Protein AF-A0A941Y5N6-F1 (afdb_monomer_lite)

Structure (mmCIF, N/CA/C/O backbone):
data_AF-A0A941Y5N6-F1
#
_entry.id   AF-A0A941Y5N6-F1
#
loop_
_atom_site.group_PDB
_atom_site.id
_atom_site.type_symbol
_atom_site.label_atom_id
_atom_site.label_alt_id
_atom_site.label_comp_id
_atom_site.label_asym_id
_atom_site.label_entity_id
_atom_site.label_seq_id
_atom_site.pdbx_PDB_ins_code
_atom_site.Cartn_x
_atom_site.Cartn_y
_atom_site.Cartn_z
_atom_site.occupancy
_atom_site.B_iso_or_equiv
_atom_site.auth_seq_id
_atom_site.auth_comp_id
_atom_site.auth_asym_id
_atom_site.auth_atom_id
_atom_site.pdbx_PDB_model_num
ATOM 1 N N . MET A 1 1 ? 8.592 10.100 -22.771 1.00 49.50 1 MET A N 1
ATOM 2 C CA . MET A 1 1 ? 8.242 9.983 -21.344 1.00 49.50 1 MET A CA 1
ATOM 3 C C . MET A 1 1 ? 7.921 8.528 -21.102 1.00 49.50 1 MET A C 1
ATOM 5 O O . MET A 1 1 ? 7.201 7.957 -21.912 1.00 49.50 1 MET A O 1
ATOM 9 N N . SER A 1 2 ? 8.569 7.911 -20.123 1.00 52.41 2 SER A N 1
ATOM 10 C CA . SER A 1 2 ? 8.330 6.511 -19.781 1.00 52.41 2 SER A CA 1
ATOM 11 C C . SER A 1 2 ? 7.341 6.506 -18.628 1.00 52.41 2 SER A C 1
ATOM 13 O O . SER A 1 2 ? 7.705 6.922 -17.534 1.00 52.41 2 SER A O 1
ATOM 15 N N . ASP A 1 3 ? 6.104 6.101 -18.884 1.00 58.81 3 ASP A N 1
ATOM 16 C CA . ASP A 1 3 ? 5.093 6.005 -17.835 1.00 58.81 3 ASP A CA 1
ATOM 17 C C . ASP A 1 3 ? 5.268 4.661 -17.112 1.00 58.81 3 ASP A C 1
ATOM 19 O O . ASP A 1 3 ? 5.346 3.611 -17.754 1.00 58.81 3 ASP A O 1
ATOM 23 N N . LEU A 1 4 ? 5.380 4.696 -15.782 1.00 61.09 4 LEU A N 1
ATOM 24 C CA . LEU A 1 4 ? 5.357 3.505 -14.933 1.00 61.09 4 LEU A CA 1
ATOM 25 C C . LEU A 1 4 ? 3.897 3.174 -14.620 1.00 61.09 4 LEU A C 1
ATOM 27 O O . LEU A 1 4 ? 3.203 3.986 -14.006 1.00 61.09 4 LEU A O 1
ATOM 31 N N . THR A 1 5 ? 3.441 1.988 -15.020 1.00 65.06 5 THR A N 1
ATOM 32 C CA . THR A 1 5 ? 2.097 1.497 -14.689 1.00 65.06 5 THR A CA 1
ATOM 33 C C . THR A 1 5 ? 2.190 0.480 -13.554 1.00 65.06 5 THR A C 1
ATOM 35 O O . THR A 1 5 ? 2.888 -0.526 -13.668 1.00 65.06 5 THR A O 1
ATOM 38 N N . LEU A 1 6 ? 1.500 0.762 -12.447 1.00 66.88 6 LEU A N 1
ATOM 39 C CA . LEU A 1 6 ? 1.338 -0.149 -11.315 1.00 66.88 6 LEU A CA 1
ATOM 40 C C . LEU A 1 6 ? -0.101 -0.660 -11.316 1.00 66.88 6 LEU A C 1
ATOM 42 O O . LEU A 1 6 ? -1.030 0.132 -11.141 1.00 66.88 6 LEU A O 1
ATOM 46 N N . THR A 1 7 ? -0.265 -1.971 -11.458 1.00 69.00 7 THR A N 1
ATOM 47 C CA . THR A 1 7 ? -1.570 -2.629 -11.364 1.00 69.00 7 THR A CA 1
ATOM 48 C C . THR A 1 7 ? -1.586 -3.496 -10.113 1.00 69.00 7 THR A C 1
ATOM 50 O O . THR A 1 7 ? -0.720 -4.350 -9.921 1.00 69.00 7 THR A O 1
ATOM 53 N N . VAL A 1 8 ? -2.561 -3.242 -9.240 1.00 66.69 8 VAL A N 1
ATOM 54 C CA . VAL A 1 8 ? -2.828 -4.054 -8.049 1.00 66.69 8 VAL A CA 1
ATOM 55 C C . VAL A 1 8 ? -4.218 -4.643 -8.216 1.00 66.69 8 VAL A C 1
ATOM 57 O O . VAL A 1 8 ? -5.211 -3.933 -8.053 1.00 66.69 8 VAL A O 1
ATOM 60 N N . ASP A 1 9 ? -4.284 -5.930 -8.545 1.00 68.19 9 ASP A N 1
ATOM 61 C CA . ASP A 1 9 ? -5.555 -6.607 -8.823 1.00 68.19 9 ASP A CA 1
ATOM 62 C C . ASP A 1 9 ? -6.399 -6.755 -7.557 1.00 68.19 9 ASP A C 1
ATOM 64 O O . ASP A 1 9 ? -7.629 -6.631 -7.579 1.00 68.19 9 ASP A O 1
ATOM 68 N N . ARG A 1 10 ? -5.735 -6.985 -6.419 1.00 66.25 10 ARG A N 1
ATOM 69 C CA . ARG A 1 10 ? -6.403 -7.134 -5.131 1.00 66.25 10 ARG A CA 1
ATOM 70 C C . ARG A 1 10 ? -5.527 -6.674 -3.970 1.00 66.25 10 ARG A C 1
ATOM 72 O O . ARG A 1 10 ? -4.434 -7.186 -3.748 1.00 66.25 10 ARG A O 1
ATOM 79 N N . LEU A 1 11 ? -6.072 -5.763 -3.163 1.00 66.75 11 LEU A N 1
ATOM 80 C CA . LEU A 1 11 ? -5.534 -5.411 -1.849 1.00 66.75 11 LEU A CA 1
ATOM 81 C C . LEU A 1 11 ? -6.409 -6.046 -0.763 1.00 66.75 11 LEU A C 1
ATOM 83 O O . LEU A 1 11 ? -7.605 -5.757 -0.678 1.00 66.75 11 LEU A O 1
ATOM 87 N N . VAL A 1 12 ? -5.820 -6.902 0.073 1.00 67.81 12 VAL A N 1
ATOM 88 C CA . VAL A 1 12 ? -6.524 -7.549 1.188 1.00 67.81 12 VAL A CA 1
ATOM 89 C C . VAL A 1 12 ? -6.001 -7.001 2.509 1.00 67.81 12 VAL A C 1
ATOM 91 O O . VAL A 1 12 ? -4.847 -7.213 2.871 1.00 67.81 12 VAL A O 1
ATOM 94 N N . VAL A 1 13 ? -6.880 -6.338 3.261 1.00 63.81 13 VAL A N 1
ATOM 95 C CA . VAL A 1 13 ? -6.627 -5.935 4.650 1.00 63.81 13 VAL A CA 1
ATOM 96 C C . VAL A 1 13 ? -7.517 -6.790 5.546 1.00 63.81 13 VAL A C 1
ATOM 98 O O . VAL A 1 13 ? -8.740 -6.646 5.532 1.00 63.81 13 VAL A O 1
ATOM 101 N N . ARG A 1 14 ? -6.925 -7.722 6.301 1.00 64.25 14 ARG A N 1
ATOM 102 C CA . ARG A 1 14 ? -7.672 -8.572 7.241 1.00 64.25 14 ARG A CA 1
ATOM 103 C C . ARG A 1 14 ? -7.869 -7.821 8.557 1.00 64.25 14 ARG A C 1
ATOM 105 O O . ARG A 1 14 ? -6.904 -7.428 9.202 1.00 64.25 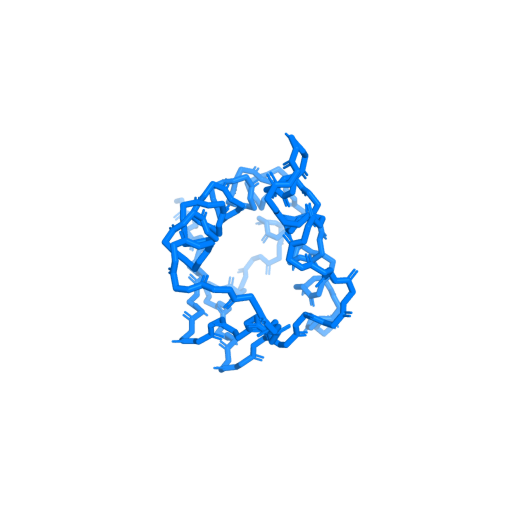14 ARG A O 1
ATOM 112 N N . THR A 1 15 ? -9.123 -7.614 8.951 1.00 62.91 15 THR A N 1
ATOM 113 C CA . THR A 1 15 ? -9.488 -6.903 10.182 1.00 62.91 15 THR A CA 1
ATOM 114 C C . THR A 1 15 ? -10.811 -7.422 10.746 1.00 62.91 15 THR A C 1
ATOM 116 O O . THR A 1 15 ? -11.689 -7.824 9.988 1.00 62.91 15 THR A O 1
ATOM 119 N N . GLU A 1 16 ? -10.960 -7.395 12.072 1.00 65.62 16 GLU A N 1
ATOM 120 C CA . GLU A 1 16 ? -12.194 -7.762 12.790 1.00 65.62 16 GLU A CA 1
ATOM 121 C C . GLU A 1 16 ? -13.232 -6.620 12.851 1.00 65.62 16 GLU A C 1
ATOM 123 O O . GLU A 1 16 ? -14.212 -6.691 13.588 1.00 65.62 16 GLU A O 1
ATOM 128 N N . ALA A 1 17 ? -13.020 -5.528 12.118 1.00 60.06 17 ALA A N 1
ATOM 129 C CA . ALA A 1 17 ? -13.781 -4.304 12.314 1.00 60.06 17 ALA A CA 1
ATOM 130 C C . ALA A 1 17 ? -15.156 -4.249 11.637 1.00 60.06 17 ALA A C 1
ATOM 132 O O . ALA A 1 17 ? -15.408 -4.845 10.591 1.00 60.06 17 ALA A O 1
ATOM 133 N N . GLU A 1 18 ? -16.028 -3.423 12.220 1.00 60.88 18 GLU A N 1
ATOM 134 C CA . GLU A 1 18 ? -17.382 -3.167 11.736 1.00 60.88 18 GLU A CA 1
ATOM 135 C C . GLU A 1 18 ? -17.430 -2.508 10.347 1.00 60.88 18 GLU A C 1
ATOM 137 O O . GLU A 1 18 ? -16.547 -1.755 9.935 1.00 60.88 18 GLU A O 1
ATOM 142 N N . ARG A 1 19 ? -18.546 -2.731 9.643 1.00 60.66 19 ARG A N 1
ATOM 143 C CA . ARG A 1 19 ? -18.777 -2.354 8.239 1.00 60.66 19 ARG A CA 1
ATOM 144 C C . ARG A 1 19 ? -18.524 -0.872 7.913 1.00 60.66 19 ARG A C 1
ATOM 146 O O . ARG A 1 19 ? -18.036 -0.581 6.830 1.00 60.66 19 ARG A O 1
ATOM 153 N N . GLN A 1 20 ? -18.797 0.053 8.838 1.00 59.81 20 GLN A N 1
ATOM 154 C CA . GLN A 1 20 ? -18.514 1.490 8.652 1.00 59.81 20 GLN A CA 1
ATOM 155 C C . GLN A 1 20 ? -17.013 1.803 8.594 1.00 59.81 20 GLN A C 1
ATOM 157 O O . GLN A 1 20 ? -16.587 2.679 7.846 1.00 59.81 20 GLN A O 1
ATOM 162 N N . ARG A 1 21 ? -16.190 1.057 9.338 1.00 65.94 21 ARG A N 1
ATOM 163 C CA . ARG A 1 21 ? -14.733 1.229 9.332 1.00 65.94 21 ARG A CA 1
ATOM 164 C C . ARG A 1 21 ? -14.104 0.747 8.018 1.00 65.94 21 ARG A C 1
ATOM 166 O O . ARG A 1 21 ? -13.042 1.238 7.644 1.00 65.94 21 ARG A O 1
ATOM 173 N N . LEU A 1 22 ? -14.778 -0.148 7.286 1.00 67.56 22 LEU A N 1
ATOM 174 C CA . LEU A 1 22 ? -14.339 -0.624 5.968 1.00 67.56 22 LEU A CA 1
ATOM 175 C C . LEU A 1 22 ? -14.465 0.448 4.875 1.00 67.56 22 LEU A C 1
ATOM 177 O O . LEU A 1 22 ? -13.581 0.552 4.028 1.00 67.56 22 LEU A O 1
ATOM 181 N N . GLU A 1 23 ? -15.513 1.278 4.901 1.00 71.00 23 GLU A N 1
ATOM 182 C CA . GLU A 1 23 ? -15.653 2.387 3.940 1.00 71.00 23 GLU A CA 1
ATOM 183 C C . GLU A 1 23 ? -14.540 3.425 4.134 1.00 71.00 23 GLU A C 1
ATOM 185 O O . GLU A 1 23 ? -13.907 3.862 3.170 1.00 71.00 23 GLU A O 1
ATOM 190 N N . SER A 1 24 ? -14.229 3.757 5.391 1.00 75.56 24 SER A N 1
ATOM 191 C CA . SER A 1 24 ? -13.110 4.647 5.721 1.00 75.56 24 SER A CA 1
ATOM 192 C C . SER A 1 24 ? -11.754 4.056 5.318 1.00 75.56 24 SER A C 1
ATOM 194 O O . SER A 1 24 ? -10.894 4.786 4.826 1.00 75.56 24 SER A O 1
ATOM 196 N N . ALA A 1 25 ? -11.569 2.739 5.453 1.00 76.31 25 ALA A N 1
ATOM 197 C CA . ALA A 1 25 ? -10.349 2.055 5.025 1.00 76.31 25 ALA A CA 1
ATOM 198 C C . ALA A 1 25 ? -10.112 2.166 3.509 1.00 76.31 25 ALA A C 1
ATOM 200 O O . ALA A 1 25 ? -8.974 2.352 3.079 1.00 76.31 25 ALA A O 1
ATOM 201 N N . GLY A 1 26 ? -11.180 2.113 2.703 1.00 77.38 26 GLY A N 1
ATOM 202 C CA . GLY A 1 26 ? -11.095 2.303 1.252 1.00 77.38 26 GLY A CA 1
ATOM 203 C C . GLY A 1 26 ? -10.551 3.682 0.871 1.00 77.38 26 GLY A C 1
ATOM 204 O O . GLY A 1 26 ? -9.665 3.786 0.021 1.00 77.38 26 GLY A O 1
ATOM 205 N N . HIS A 1 27 ? -11.010 4.738 1.552 1.00 82.81 27 HIS A N 1
ATOM 206 C CA . HIS A 1 27 ? -10.489 6.089 1.333 1.00 82.81 27 HIS A CA 1
ATOM 207 C C . HIS A 1 27 ? -9.005 6.199 1.709 1.00 82.81 27 HIS A C 1
ATOM 209 O O . HIS A 1 27 ? -8.210 6.742 0.942 1.00 82.81 27 HIS A O 1
ATOM 215 N N . VAL A 1 28 ? -8.605 5.625 2.849 1.00 85.88 28 VAL A N 1
ATOM 216 C CA . VAL A 1 28 ? -7.194 5.600 3.265 1.00 85.88 28 VAL A CA 1
ATOM 217 C C . VAL A 1 28 ? -6.323 4.879 2.237 1.00 85.88 28 VAL A C 1
ATOM 219 O O . VAL A 1 28 ? -5.257 5.387 1.890 1.00 85.88 28 VAL A O 1
ATOM 222 N N . ALA A 1 29 ? -6.768 3.731 1.719 1.00 82.94 29 ALA A N 1
ATOM 223 C CA . ALA A 1 29 ? -6.037 2.995 0.691 1.00 82.94 29 ALA A CA 1
ATOM 224 C C . ALA A 1 29 ? -5.839 3.840 -0.579 1.00 82.94 29 ALA A C 1
ATOM 226 O O . ALA A 1 29 ? -4.737 3.888 -1.123 1.00 82.94 29 ALA A O 1
ATOM 227 N N . GLN A 1 30 ? -6.863 4.579 -1.010 1.00 84.19 30 GLN A N 1
ATOM 228 C CA . GLN A 1 30 ? -6.766 5.471 -2.168 1.00 84.19 30 GLN A CA 1
ATOM 229 C C . GLN A 1 30 ? -5.753 6.610 -1.958 1.00 84.19 30 GLN A C 1
ATOM 231 O O . GLN A 1 30 ? -4.956 6.917 -2.852 1.00 84.19 30 GLN A O 1
ATOM 236 N N . VAL A 1 31 ? -5.738 7.213 -0.765 1.00 88.75 31 VAL A N 1
ATOM 237 C CA . VAL A 1 31 ? -4.733 8.225 -0.402 1.00 88.75 31 VAL A CA 1
ATOM 238 C C . VAL A 1 31 ? -3.335 7.602 -0.373 1.00 88.75 31 VAL A C 1
ATOM 240 O O . VAL A 1 31 ? -2.396 8.182 -0.916 1.00 88.75 31 VAL A O 1
ATOM 243 N N . ALA A 1 32 ? -3.193 6.397 0.184 1.00 88.56 32 ALA A N 1
ATOM 244 C CA . ALA A 1 32 ? -1.921 5.682 0.220 1.00 88.56 32 ALA A CA 1
ATOM 245 C C . ALA A 1 32 ? -1.375 5.385 -1.186 1.00 88.56 32 ALA A C 1
ATOM 247 O O . ALA A 1 32 ? -0.189 5.598 -1.429 1.00 88.56 32 ALA A O 1
ATOM 248 N N . PHE A 1 33 ? -2.222 4.973 -2.136 1.00 85.06 33 PHE A N 1
ATOM 249 C CA . PHE A 1 33 ? -1.814 4.776 -3.533 1.00 85.06 33 PHE A CA 1
ATOM 250 C C . PHE A 1 33 ? -1.364 6.075 -4.206 1.00 85.06 33 PHE A C 1
ATOM 252 O O . PHE A 1 33 ? -0.392 6.074 -4.959 1.00 85.06 33 PHE A O 1
ATOM 259 N N . THR A 1 34 ? -2.020 7.195 -3.896 1.00 86.94 34 THR A N 1
ATOM 260 C CA . THR A 1 34 ? -1.602 8.512 -4.399 1.00 86.94 34 THR A CA 1
ATOM 261 C C . THR A 1 34 ? -0.215 8.882 -3.867 1.00 86.94 34 THR A C 1
ATOM 263 O O . THR A 1 34 ? 0.667 9.256 -4.637 1.00 86.94 34 THR A O 1
ATOM 266 N N . LEU A 1 35 ? 0.017 8.709 -2.561 1.00 89.44 35 LEU A N 1
ATOM 267 C CA . LEU A 1 35 ? 1.325 8.945 -1.938 1.00 89.44 35 LEU A CA 1
ATOM 268 C C . LEU A 1 35 ? 2.408 8.015 -2.496 1.00 89.44 35 LEU A C 1
ATOM 270 O O . LEU A 1 35 ? 3.545 8.438 -2.707 1.00 89.44 35 LEU A O 1
ATOM 274 N N . LEU A 1 36 ? 2.063 6.754 -2.753 1.00 86.56 36 LEU A N 1
ATOM 275 C CA . LEU A 1 36 ? 2.959 5.790 -3.377 1.00 86.56 36 LEU A CA 1
ATOM 276 C C . LEU A 1 36 ? 3.370 6.234 -4.784 1.00 86.56 36 LEU A C 1
ATOM 278 O O . LEU A 1 36 ? 4.558 6.214 -5.096 1.00 86.56 36 LEU A O 1
ATOM 282 N N . ALA A 1 37 ? 2.418 6.673 -5.611 1.00 81.81 37 ALA A N 1
ATOM 283 C CA . ALA A 1 37 ? 2.700 7.160 -6.958 1.00 81.81 37 ALA A CA 1
ATOM 284 C C . ALA A 1 37 ? 3.666 8.357 -6.943 1.00 81.81 37 ALA A C 1
ATOM 286 O O . ALA A 1 37 ? 4.626 8.381 -7.712 1.00 81.81 37 ALA A O 1
ATOM 287 N N . GLU A 1 38 ? 3.473 9.314 -6.030 1.00 85.19 38 GLU A N 1
ATOM 288 C CA . GLU A 1 38 ? 4.395 10.447 -5.864 1.00 85.19 38 GLU A CA 1
ATOM 289 C C . GLU A 1 38 ? 5.807 10.001 -5.467 1.00 85.19 38 GLU A C 1
ATOM 291 O O . GLU A 1 38 ? 6.800 10.520 -5.977 1.00 85.19 38 GLU A O 1
ATOM 296 N N . ARG A 1 39 ? 5.923 8.987 -4.606 1.00 86.06 39 ARG A N 1
ATOM 297 C CA . ARG A 1 39 ? 7.229 8.432 -4.226 1.00 86.06 39 ARG A CA 1
ATOM 298 C C . ARG A 1 39 ? 7.902 7.714 -5.379 1.00 86.06 39 ARG A C 1
ATOM 300 O O . ARG A 1 39 ? 9.105 7.876 -5.557 1.00 86.06 39 ARG A O 1
ATOM 307 N N . LEU A 1 40 ? 7.140 6.966 -6.173 1.00 79.19 40 LEU A N 1
ATOM 308 C CA . LEU A 1 40 ? 7.662 6.260 -7.339 1.00 79.19 40 LEU A CA 1
ATOM 309 C C . LEU A 1 40 ? 8.221 7.234 -8.388 1.00 79.19 40 LEU A C 1
ATOM 311 O O . LEU A 1 40 ? 9.289 6.963 -8.934 1.00 79.19 40 LEU A O 1
ATOM 315 N N . LYS A 1 41 ? 7.603 8.407 -8.586 1.00 76.81 41 LYS A N 1
ATOM 316 C CA . LYS A 1 41 ? 8.157 9.472 -9.451 1.00 76.81 41 LYS A CA 1
ATOM 317 C C . LYS A 1 41 ? 9.544 9.951 -9.000 1.00 76.81 41 LYS A C 1
ATOM 319 O O . LYS A 1 41 ? 10.383 10.278 -9.824 1.00 76.81 41 LYS A O 1
ATOM 324 N N . GLY A 1 42 ? 9.806 9.989 -7.693 1.00 72.62 42 GLY A N 1
ATOM 325 C CA . GLY A 1 42 ? 11.097 10.418 -7.133 1.00 72.62 42 GLY A CA 1
ATOM 326 C C . GLY A 1 42 ? 12.129 9.298 -6.948 1.00 72.62 42 GLY A C 1
ATOM 327 O O . GLY A 1 42 ? 13.200 9.534 -6.387 1.00 72.62 42 GLY A O 1
ATOM 328 N N . SER A 1 43 ? 11.804 8.072 -7.353 1.00 71.25 43 SER A N 1
ATOM 329 C CA . SER A 1 43 ? 12.536 6.860 -6.980 1.00 71.25 43 SER A CA 1
ATOM 330 C C . SER A 1 43 ? 13.443 6.332 -8.106 1.00 71.25 43 SER A C 1
ATOM 332 O O . SER A 1 43 ? 13.283 6.704 -9.271 1.00 71.25 43 SER A O 1
ATOM 334 N N . PRO A 1 44 ? 14.391 5.417 -7.809 1.00 64.88 44 PRO A N 1
ATOM 335 C CA . PRO A 1 44 ? 15.220 4.773 -8.832 1.00 64.88 44 PRO A CA 1
ATOM 336 C C . PRO A 1 44 ? 14.440 3.969 -9.888 1.00 64.88 44 PRO A C 1
ATOM 338 O O . PRO A 1 44 ? 15.045 3.594 -10.891 1.00 64.88 44 PRO A O 1
ATOM 341 N N . PHE A 1 45 ? 13.127 3.756 -9.727 1.00 66.56 45 PHE A N 1
ATOM 342 C CA . PHE A 1 45 ? 12.283 3.086 -10.721 1.00 66.56 45 PHE A CA 1
ATOM 343 C C . PHE A 1 45 ? 12.264 3.818 -12.075 1.00 66.56 45 PHE A C 1
ATOM 345 O O . PHE A 1 45 ? 12.231 3.159 -13.111 1.00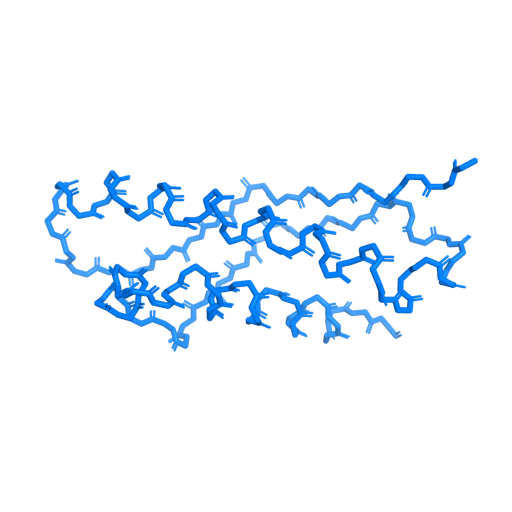 66.56 45 PHE A O 1
ATOM 352 N N . GLU A 1 46 ? 12.401 5.152 -12.107 1.00 59.41 46 GLU A N 1
ATOM 353 C CA . GLU A 1 46 ? 12.573 5.885 -13.375 1.00 59.41 46 GLU A CA 1
ATOM 354 C C . GLU A 1 46 ? 13.874 5.502 -14.104 1.00 59.41 46 GLU A C 1
ATOM 356 O O . GLU A 1 46 ? 13.937 5.495 -15.335 1.00 59.41 46 GLU A O 1
ATOM 361 N N . ARG A 1 47 ? 14.929 5.157 -13.350 1.00 57.81 47 ARG A N 1
ATOM 362 C CA . ARG A 1 47 ? 16.243 4.781 -13.899 1.00 57.81 47 ARG A CA 1
ATOM 363 C C . ARG A 1 47 ? 16.299 3.328 -14.357 1.00 57.81 47 ARG A C 1
ATOM 365 O O . ARG A 1 47 ? 17.193 2.976 -15.120 1.00 57.81 47 ARG A O 1
ATOM 372 N N . TRP A 1 48 ? 15.365 2.493 -13.911 1.00 59.94 48 TRP A N 1
ATOM 373 C CA . TRP A 1 48 ? 15.323 1.066 -14.228 1.00 59.94 48 TRP A CA 1
ATOM 374 C C . TRP A 1 48 ? 14.739 0.729 -15.599 1.00 59.94 48 TRP A C 1
ATOM 376 O O . TRP A 1 48 ? 14.598 -0.447 -15.911 1.00 59.94 48 TRP A O 1
ATOM 386 N N . GLY A 1 49 ? 14.459 1.734 -16.439 1.00 49.56 49 GLY A N 1
ATOM 387 C CA . GLY A 1 49 ? 14.530 1.672 -17.908 1.00 49.56 49 GLY A CA 1
ATOM 388 C C . GLY A 1 49 ? 13.687 0.629 -18.663 1.00 49.56 49 GLY A C 1
ATOM 389 O O . GLY A 1 49 ? 13.701 0.649 -19.891 1.00 49.56 49 GLY A O 1
ATOM 390 N N . GLY A 1 50 ? 12.958 -0.263 -17.991 1.00 48.44 50 GLY A N 1
ATOM 391 C CA . GLY A 1 50 ? 12.418 -1.476 -18.610 1.00 48.44 50 GLY A CA 1
ATOM 392 C C . GLY A 1 50 ? 11.227 -2.115 -17.899 1.00 48.44 50 GLY A C 1
ATOM 393 O O . GLY A 1 50 ? 10.391 -2.702 -18.581 1.00 48.44 50 GLY A O 1
ATOM 394 N N . ALA A 1 51 ? 11.066 -1.948 -16.583 1.00 56.03 51 ALA A N 1
ATOM 395 C CA . ALA A 1 51 ? 9.826 -2.327 -15.904 1.00 56.03 51 ALA A CA 1
ATOM 396 C C . ALA A 1 51 ? 8.745 -1.270 -16.196 1.00 56.03 51 ALA A C 1
ATOM 398 O O . ALA A 1 51 ? 8.528 -0.347 -15.418 1.00 56.03 51 ALA A O 1
ATOM 399 N N . ARG A 1 52 ? 8.123 -1.349 -17.381 1.00 60.25 52 ARG A N 1
ATOM 400 C CA . ARG A 1 52 ? 6.985 -0.486 -17.764 1.00 60.25 52 ARG A CA 1
ATOM 401 C C . ARG A 1 52 ? 5.715 -0.827 -16.995 1.00 60.25 52 ARG A C 1
ATOM 403 O O . ARG A 1 52 ? 4.836 0.018 -16.849 1.00 60.25 52 ARG A O 1
ATOM 410 N N . GLU A 1 53 ? 5.646 -2.058 -16.517 1.00 66.25 53 GLU A N 1
ATOM 411 C CA . GLU A 1 53 ? 4.490 -2.613 -15.850 1.00 66.25 53 GLU A CA 1
ATOM 412 C C . GLU A 1 53 ? 4.971 -3.451 -14.675 1.00 66.25 53 GLU A C 1
ATOM 414 O O . GLU A 1 53 ? 5.837 -4.317 -14.825 1.00 66.25 53 GLU A O 1
ATOM 419 N N . LEU A 1 54 ? 4.434 -3.149 -13.501 1.00 68.06 54 LEU A N 1
ATOM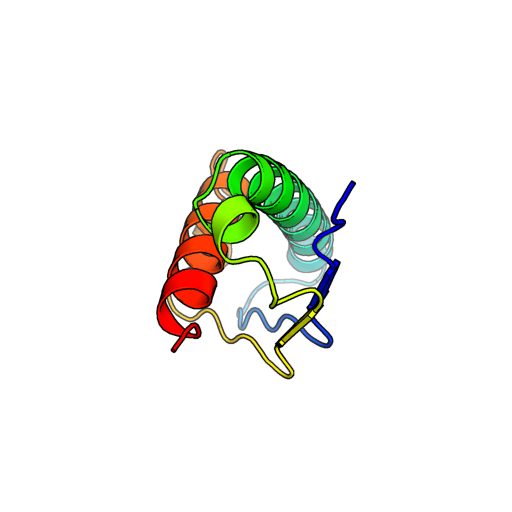 420 C CA . LEU A 1 54 ? 4.629 -3.954 -12.314 1.00 68.06 54 LEU A CA 1
ATOM 421 C C . LEU A 1 54 ? 3.249 -4.427 -11.870 1.00 68.06 54 LEU A C 1
ATOM 423 O O . LEU A 1 54 ? 2.394 -3.624 -11.490 1.00 68.06 54 LEU A O 1
ATOM 427 N N . VAL A 1 55 ? 3.040 -5.734 -11.997 1.00 69.88 55 VAL A N 1
ATOM 428 C CA . VAL A 1 55 ? 1.786 -6.403 -11.656 1.00 69.88 55 VAL A CA 1
ATOM 429 C C . VAL A 1 55 ? 2.003 -7.155 -10.357 1.00 69.88 55 VAL A C 1
ATOM 431 O O . VAL A 1 55 ? 2.915 -7.975 -10.251 1.00 69.88 55 VAL A O 1
ATOM 434 N N . LEU A 1 56 ? 1.180 -6.843 -9.363 1.00 69.69 56 LEU A N 1
ATOM 435 C CA . LEU A 1 56 ? 1.098 -7.604 -8.125 1.00 69.69 56 LEU A CA 1
ATOM 436 C C . LEU A 1 56 ? -0.273 -8.278 -8.076 1.00 69.69 56 LEU A C 1
ATOM 438 O O . LEU A 1 56 ? -1.280 -7.598 -7.866 1.00 69.69 56 LEU A O 1
ATOM 442 N N . ASP A 1 57 ? -0.291 -9.602 -8.247 1.00 67.44 57 ASP A N 1
ATOM 443 C CA . ASP A 1 57 ? -1.522 -10.406 -8.219 1.00 67.44 57 ASP A CA 1
ATOM 444 C C . ASP A 1 57 ? -2.235 -10.290 -6.860 1.00 67.44 57 ASP A C 1
ATOM 446 O O . ASP A 1 57 ? -3.446 -10.080 -6.774 1.00 67.44 57 ASP A O 1
ATOM 450 N N . GLU A 1 58 ? -1.469 -10.388 -5.772 1.00 72.75 58 GLU A N 1
ATOM 451 C CA . GLU A 1 58 ? -1.964 -10.200 -4.414 1.00 72.75 58 GLU A CA 1
ATOM 452 C C . GLU A 1 58 ? -0.872 -9.593 -3.537 1.00 72.75 58 GLU A C 1
ATOM 454 O O . GLU A 1 58 ? 0.274 -10.049 -3.525 1.00 72.75 58 GLU A O 1
ATOM 459 N N . LEU A 1 59 ? -1.242 -8.566 -2.772 1.00 72.81 59 LEU A N 1
ATOM 460 C CA . LEU A 1 59 ? -0.372 -7.979 -1.765 1.00 72.81 59 LEU A CA 1
ATOM 461 C C . LEU A 1 59 ? -1.039 -8.062 -0.393 1.00 72.81 59 LEU A C 1
ATOM 463 O O . LEU A 1 59 ? -1.992 -7.336 -0.097 1.00 72.81 59 LEU A O 1
ATOM 467 N N . GLU A 1 60 ? -0.520 -8.957 0.446 1.00 76.44 60 GLU A N 1
ATOM 468 C CA . GLU A 1 60 ? -0.957 -9.108 1.831 1.00 76.44 60 GLU A CA 1
ATOM 469 C C . GLU A 1 60 ? -0.100 -8.234 2.757 1.00 76.44 60 GLU A C 1
ATOM 471 O O . GLU A 1 60 ? 1.125 -8.358 2.803 1.00 76.44 60 GLU A O 1
ATOM 476 N N . ILE A 1 61 ? -0.757 -7.360 3.526 1.00 75.19 61 ILE A N 1
ATOM 477 C CA . ILE A 1 61 ? -0.102 -6.490 4.507 1.00 75.19 61 ILE A CA 1
ATOM 478 C C . ILE A 1 61 ? -0.566 -6.889 5.902 1.00 75.19 61 ILE A C 1
ATOM 480 O O . ILE A 1 61 ? -1.647 -6.512 6.346 1.00 75.19 61 ILE A O 1
ATOM 484 N N . SER A 1 62 ? 0.277 -7.642 6.601 1.00 79.06 62 SER A N 1
ATOM 485 C CA . SER A 1 62 ? 0.037 -8.098 7.979 1.00 79.06 62 SER A CA 1
ATOM 486 C C . SER A 1 62 ? 0.637 -7.160 9.039 1.00 79.06 62 SER A C 1
ATOM 488 O O . SER A 1 62 ? 0.425 -7.351 10.231 1.00 79.06 62 SER A O 1
ATOM 490 N N . GLU A 1 63 ? 1.375 -6.133 8.611 1.00 81.00 63 GLU A N 1
ATOM 491 C CA . GLU A 1 63 ? 2.102 -5.183 9.472 1.00 81.00 63 GLU A CA 1
ATOM 492 C C . GLU A 1 63 ? 1.239 -4.011 9.973 1.00 81.00 63 GLU A C 1
ATOM 494 O O . GLU A 1 63 ? 1.683 -3.229 10.815 1.00 81.00 63 GLU A O 1
ATOM 499 N N . LEU A 1 64 ? 0.025 -3.856 9.437 1.00 79.50 64 LEU A N 1
ATOM 500 C CA . LEU A 1 64 ? -0.901 -2.780 9.783 1.00 79.50 64 LEU A CA 1
ATOM 501 C C . LEU A 1 64 ? -2.183 -3.358 10.367 1.00 79.50 64 LEU A C 1
ATOM 503 O O . LEU A 1 64 ? -2.889 -4.123 9.710 1.00 79.50 64 LEU A O 1
ATOM 507 N N . THR A 1 65 ? -2.518 -2.928 11.582 1.00 83.56 65 THR A N 1
ATOM 508 C CA . THR A 1 65 ? -3.874 -3.105 12.102 1.00 83.56 65 THR A CA 1
ATOM 509 C C . THR A 1 65 ? -4.817 -2.095 11.447 1.00 83.56 65 THR A C 1
ATOM 511 O O . THR A 1 65 ? -4.385 -1.104 10.850 1.00 83.56 65 THR A O 1
ATOM 514 N N . LEU A 1 66 ? -6.131 -2.302 11.568 1.00 81.62 66 LEU A N 1
ATOM 515 C CA . LEU A 1 66 ? -7.074 -1.312 11.051 1.00 81.62 66 LEU A CA 1
ATOM 516 C C . LEU A 1 66 ? -7.009 0.013 11.816 1.00 81.62 66 LEU A C 1
ATOM 518 O O . LEU A 1 66 ? -7.159 1.063 11.202 1.00 81.62 66 LEU A O 1
ATOM 522 N N . ASP A 1 67 ? -6.762 -0.015 13.124 1.00 83.50 67 ASP A N 1
ATOM 523 C CA . ASP A 1 67 ? -6.638 1.217 13.907 1.00 83.50 67 ASP A CA 1
ATOM 524 C C . ASP A 1 67 ? -5.409 2.026 13.466 1.00 83.50 67 ASP A C 1
ATOM 526 O O . ASP A 1 67 ? -5.476 3.250 13.358 1.00 83.50 67 AS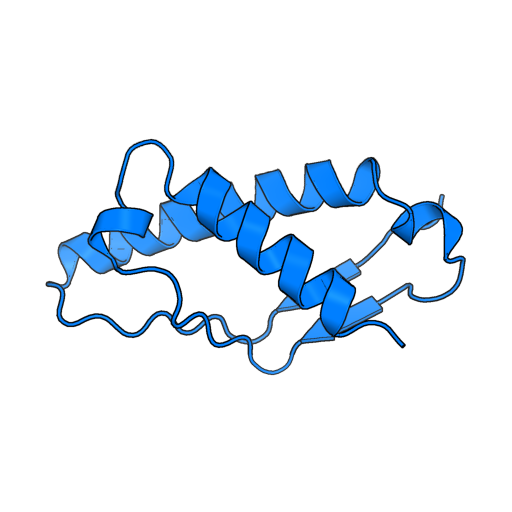P A O 1
ATOM 530 N N . ASP A 1 68 ? -4.313 1.348 13.102 1.00 84.56 68 ASP A N 1
ATOM 531 C CA . ASP A 1 68 ? -3.161 2.003 12.480 1.00 84.56 68 ASP A CA 1
ATOM 532 C C . ASP A 1 68 ? -3.517 2.629 11.125 1.00 84.56 68 ASP A C 1
ATOM 534 O O . ASP A 1 68 ? -3.052 3.728 10.813 1.00 8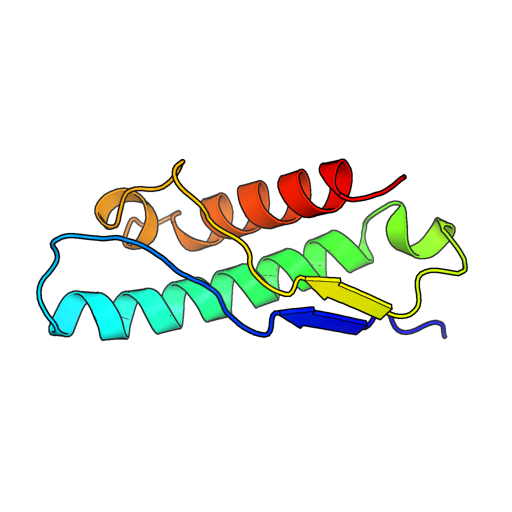4.56 68 ASP A O 1
ATOM 538 N N . LEU A 1 69 ? -4.329 1.931 10.323 1.00 84.62 69 LEU A N 1
ATOM 539 C CA . LEU A 1 69 ? -4.760 2.383 9.001 1.00 84.62 69 LEU A CA 1
ATOM 540 C C . LEU A 1 69 ? -5.709 3.588 9.092 1.00 84.62 69 LEU A C 1
ATOM 542 O O . LEU A 1 69 ? -5.587 4.529 8.318 1.00 84.62 69 LEU A O 1
ATOM 546 N N . LEU A 1 70 ? -6.640 3.589 10.041 1.00 85.38 70 LEU A N 1
ATOM 547 C CA . LEU A 1 70 ? -7.590 4.687 10.237 1.00 85.38 70 LEU A CA 1
ATOM 548 C C . LEU A 1 70 ? -6.999 5.857 11.035 1.00 85.38 70 LEU A C 1
ATOM 550 O O . LEU A 1 70 ? -7.608 6.925 11.110 1.00 85.38 70 LEU A O 1
ATOM 554 N N . GLY A 1 71 ? -5.819 5.673 11.627 1.00 85.88 71 GLY A N 1
ATOM 555 C CA . GLY A 1 71 ? -5.084 6.728 12.306 1.00 85.88 71 GLY A CA 1
ATOM 556 C C . GLY A 1 71 ? -4.668 7.863 11.365 1.00 85.88 71 GLY A C 1
ATOM 557 O O . GLY A 1 71 ? -4.591 7.714 10.146 1.00 85.88 71 GLY A O 1
ATOM 558 N N . SER A 1 72 ? -4.306 9.008 11.946 1.00 87.69 72 SER A N 1
ATOM 559 C CA . SER A 1 72 ? -3.948 10.234 11.210 1.00 87.69 72 SER A CA 1
ATOM 560 C C . SER A 1 72 ? -2.791 10.081 10.214 1.00 87.69 72 SER A C 1
ATOM 562 O O . SER A 1 72 ? -2.645 10.910 9.322 1.00 87.69 72 SER A O 1
ATOM 564 N N . ARG A 1 73 ? -1.976 9.028 10.352 1.00 91.06 73 ARG A N 1
ATOM 565 C CA . ARG A 1 73 ? -0.837 8.711 9.472 1.00 91.06 73 ARG A CA 1
ATOM 566 C C . ARG A 1 73 ? -0.976 7.363 8.765 1.00 91.06 73 ARG A C 1
ATOM 568 O O . ARG A 1 73 ? -0.001 6.865 8.205 1.00 91.06 73 ARG A O 1
ATOM 575 N N . GLY A 1 74 ? -2.153 6.741 8.803 1.00 88.94 74 GLY A N 1
ATOM 576 C CA . GLY A 1 74 ? -2.342 5.394 8.269 1.00 88.94 74 GLY A CA 1
ATOM 577 C C . GLY A 1 74 ? -2.101 5.304 6.764 1.00 88.94 74 GLY A C 1
ATOM 578 O O . GLY A 1 74 ? -1.442 4.372 6.310 1.00 88.94 74 GLY A O 1
ATOM 579 N N . ALA A 1 75 ? -2.511 6.326 6.004 1.00 89.81 75 ALA A N 1
ATOM 580 C CA . ALA A 1 75 ? -2.228 6.409 4.569 1.00 89.81 75 ALA A CA 1
ATOM 581 C C . ALA A 1 75 ? -0.720 6.501 4.269 1.00 89.81 75 ALA A C 1
ATOM 583 O O . ALA A 1 75 ? -0.226 5.823 3.371 1.00 89.81 75 ALA A O 1
ATOM 584 N N . GLU A 1 76 ? 0.020 7.308 5.040 1.00 93.38 76 GLU A N 1
ATOM 585 C CA . GLU A 1 76 ? 1.478 7.451 4.905 1.00 93.38 76 GLU A CA 1
ATOM 586 C C . GLU A 1 76 ? 2.188 6.123 5.197 1.00 93.38 76 GLU A C 1
ATOM 588 O O . GLU A 1 76 ? 3.018 5.676 4.405 1.00 93.38 76 GLU A O 1
ATOM 593 N N . ARG A 1 77 ? 1.812 5.457 6.299 1.00 91.12 77 ARG A N 1
ATOM 594 C CA . ARG A 1 77 ? 2.381 4.159 6.694 1.00 91.12 77 ARG A CA 1
ATOM 595 C C . ARG A 1 77 ? 2.070 3.065 5.681 1.00 91.12 77 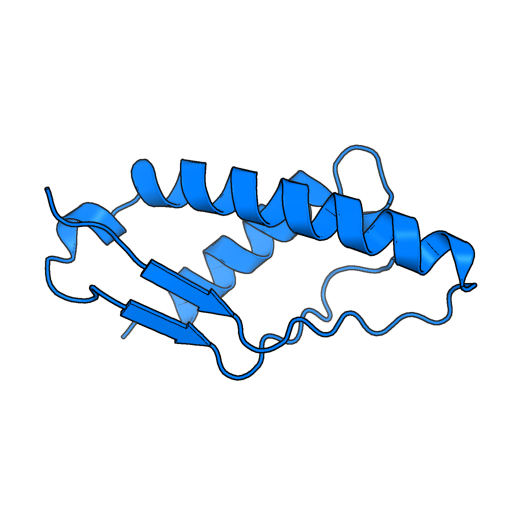ARG A C 1
ATOM 597 O O . ARG A 1 77 ? 2.952 2.273 5.360 1.00 91.12 77 ARG A O 1
ATOM 604 N N . LEU A 1 78 ? 0.841 3.023 5.166 1.00 89.12 78 LEU A N 1
ATOM 605 C CA . LEU A 1 78 ? 0.468 2.081 4.117 1.00 89.12 78 LEU A CA 1
ATOM 606 C C . LEU A 1 78 ? 1.315 2.325 2.863 1.00 89.12 78 LEU A C 1
ATOM 608 O O . LEU A 1 78 ? 1.913 1.386 2.349 1.00 89.12 78 LEU A O 1
ATOM 612 N N . ALA A 1 79 ? 1.464 3.578 2.426 1.00 90.19 79 ALA A N 1
ATOM 613 C CA . ALA A 1 79 ? 2.327 3.917 1.297 1.00 90.19 79 ALA A CA 1
ATOM 614 C C . ALA A 1 79 ? 3.801 3.521 1.528 1.00 90.19 79 ALA A C 1
ATOM 616 O O . ALA A 1 79 ? 4.470 3.101 0.584 1.00 90.19 79 ALA A O 1
ATOM 617 N N . ASP A 1 80 ? 4.323 3.634 2.759 1.00 91.06 80 ASP A N 1
ATOM 618 C CA . ASP A 1 80 ? 5.689 3.204 3.113 1.00 91.06 80 ASP A CA 1
ATOM 619 C C . ASP A 1 80 ? 5.868 1.695 2.966 1.00 91.06 80 ASP A C 1
ATOM 621 O O . ASP A 1 80 ? 6.876 1.236 2.425 1.00 91.06 80 ASP A O 1
ATOM 625 N N . ILE A 1 81 ? 4.894 0.925 3.451 1.00 88.88 81 ILE A N 1
ATOM 626 C CA . ILE A 1 81 ? 4.920 -0.535 3.371 1.00 88.88 81 ILE A CA 1
ATOM 627 C C . ILE A 1 81 ? 4.805 -0.978 1.915 1.00 88.88 81 ILE A C 1
ATOM 629 O O . ILE A 1 81 ? 5.634 -1.764 1.463 1.00 88.88 81 ILE A O 1
ATOM 633 N N . LEU A 1 82 ? 3.846 -0.425 1.162 1.00 85.81 82 LEU A N 1
ATOM 634 C CA . LEU A 1 82 ? 3.681 -0.707 -0.266 1.00 85.81 82 LEU A CA 1
ATOM 635 C C . LEU A 1 82 ? 4.978 -0.440 -1.035 1.00 85.81 82 LEU A C 1
ATOM 637 O O . LEU A 1 82 ? 5.442 -1.297 -1.780 1.00 85.81 82 LEU A O 1
ATOM 641 N N . TYR A 1 83 ? 5.598 0.720 -0.812 1.00 86.19 83 TYR A N 1
ATOM 642 C CA . TYR A 1 83 ? 6.850 1.084 -1.471 1.00 86.19 83 TYR A CA 1
ATOM 643 C C . TYR A 1 83 ? 7.989 0.111 -1.137 1.00 86.19 83 TYR A C 1
ATOM 645 O O . TYR A 1 83 ? 8.742 -0.289 -2.021 1.00 86.19 83 TYR A O 1
ATOM 653 N N . ARG A 1 84 ? 8.104 -0.314 0.125 1.00 86.62 84 ARG A N 1
ATOM 654 C CA . ARG A 1 84 ? 9.130 -1.276 0.548 1.00 86.62 84 ARG A CA 1
ATOM 655 C C . ARG A 1 84 ? 8.908 -2.660 -0.052 1.00 86.62 84 ARG A C 1
ATOM 657 O O . ARG A 1 84 ? 9.851 -3.239 -0.571 1.00 86.62 84 ARG A O 1
ATOM 664 N N . ARG A 1 85 ? 7.668 -3.154 -0.037 1.00 81.88 85 ARG A N 1
ATOM 665 C CA . ARG A 1 85 ? 7.309 -4.436 -0.657 1.00 81.88 85 ARG A CA 1
ATOM 666 C C . ARG A 1 85 ? 7.562 -4.423 -2.157 1.00 81.88 85 ARG A C 1
ATOM 668 O O . ARG A 1 85 ? 8.056 -5.406 -2.692 1.00 81.88 85 ARG A O 1
ATOM 675 N N . LEU A 1 86 ? 7.291 -3.297 -2.816 1.00 80.06 86 LEU A N 1
ATOM 676 C CA . LEU A 1 86 ? 7.655 -3.105 -4.213 1.00 80.06 86 LEU A CA 1
ATOM 677 C C . LEU A 1 86 ? 9.164 -3.200 -4.412 1.00 80.06 86 LEU A C 1
ATOM 679 O O . LEU A 1 86 ? 9.587 -3.939 -5.282 1.00 80.06 86 LEU A O 1
ATOM 683 N N . LEU A 1 87 ? 9.971 -2.520 -3.595 1.00 79.88 87 LEU A N 1
ATOM 684 C CA . LEU A 1 87 ? 11.433 -2.626 -3.663 1.00 79.88 87 LEU A CA 1
ATOM 685 C C . LEU A 1 87 ? 11.956 -4.049 -3.411 1.00 79.88 87 LEU A C 1
ATOM 687 O O . LEU A 1 87 ? 12.962 -4.423 -4.000 1.00 79.88 87 LEU A O 1
ATOM 691 N N . GLU A 1 88 ? 11.301 -4.827 -2.550 1.00 79.62 88 GLU A N 1
ATOM 692 C CA . GLU A 1 88 ? 11.658 -6.226 -2.268 1.00 79.62 88 GLU A CA 1
ATOM 693 C C . GLU A 1 88 ? 11.240 -7.194 -3.383 1.00 79.62 88 GLU A C 1
ATOM 695 O O . GLU A 1 88 ? 11.909 -8.199 -3.604 1.00 79.62 88 GLU A O 1
ATOM 700 N N . ALA A 1 89 ? 10.131 -6.915 -4.074 1.00 72.31 89 ALA A N 1
ATOM 701 C CA . ALA A 1 89 ? 9.625 -7.733 -5.179 1.00 72.31 89 ALA A CA 1
ATOM 702 C C . ALA A 1 89 ? 10.434 -7.560 -6.474 1.00 72.31 89 ALA A C 1
ATOM 704 O O . ALA A 1 89 ? 10.233 -8.287 -7.448 1.00 72.31 89 ALA A O 1
ATOM 705 N N . LEU A 1 90 ? 11.321 -6.573 -6.498 1.00 70.00 90 LEU A N 1
ATOM 706 C CA . LEU A 1 90 ? 12.191 -6.301 -7.618 1.00 70.00 90 LEU A CA 1
ATOM 707 C C . LEU A 1 90 ? 13.431 -7.216 -7.605 1.00 70.00 90 LEU A C 1
ATOM 709 O O . LEU A 1 90 ? 14.011 -7.422 -6.539 1.00 70.00 90 LEU A O 1
ATOM 713 N N . PRO A 1 91 ? 13.844 -7.744 -8.772 1.00 59.59 91 PRO A N 1
ATOM 714 C CA . PRO A 1 91 ? 15.010 -8.619 -8.902 1.00 59.59 91 PRO A CA 1
ATOM 715 C C . PRO A 1 91 ? 16.353 -7.908 -8.685 1.00 59.59 91 PRO A C 1
ATOM 717 O O . PRO A 1 91 ? 16.450 -6.687 -8.958 1.00 59.59 91 PRO A O 1
#

Radius of gyration: 13.82 Å; chains: 1; bounding box: 35×21×35 Å

Foldseek 3Di:
DQAAAEDEPDEDDDAPDDPVLVVLLVVLQVLLVVVLVVVCVVDCVVVVPPNSYDYDPYDYDPPDYSCCLNDPCNSVVSNVVVNVVVVVPDD

Secondary structure (DSSP, 8-state):
--PPEEEES-EE------HHHHHHHHHHHHHHHHHHHHHHHTSGGGTTTT--EEEES-EE--S--HHHHHSTTHHHHHHHHHHHHHHHH--

pLDDT: mean 74.48, std 11.51, range [48.44, 93.38]

Sequence (91 aa):
MSDLTLTVDRLVVRTEAERQRLESAGHVAQVAFTLLAERLKGSPFERWGGARELVLDELEISELTLDDLLGSRGAERLADILYRRLLEALP